Protein AF-0000000085630121 (afdb_homodimer)

Nearest PDB structures (foldseek):
  5bum-assembly1_B  TM=9.367E-01  e=3.944E-04  Equisetum arvense
  4pxv-assembly2_B  TM=9.509E-01  e=6.748E-04  Pteris ryukyuensis
  4pxv-assembly3_C  TM=9.571E-01  e=2.258E-03  Pteris ryukyuensis
  5k2l-assembly1_A  TM=9.245E-01  e=9.886E-03  Volvox carteri f. nagariensis
  5jce-assembly1_A  TM=7.601E-01  e=6.609E-03  Oryza sativa Japonica Group

Secondary structure (DSSP, 8-state):
----------------------EEEEEEE--TT--HHHHHHHTT--HHHHHHHSTT--GGG--TT-EEEEEEE-/----------------------EEEEEEE--TT--HHHHHHHTT--HHHHHHHSTT--GGG--TT-EEEEEEE-

Structure (mmCIF, N/CA/C/O backbone):
data_AF-0000000085630121-model_v1
#
loop_
_entity.id
_entity.type
_entity.pdbx_description
1 polymer 'LysM domain-containing protein'
#
loop_
_atom_site.group_PDB
_atom_site.id
_atom_site.type_symbol
_atom_site.label_atom_id
_atom_site.label_alt_id
_atom_site.label_comp_id
_atom_site.label_asym_id
_atom_site.label_entity_id
_atom_site.label_seq_id
_atom_site.pdbx_PDB_ins_code
_atom_site.Cartn_x
_atom_site.Cartn_y
_atom_site.Cartn_z
_atom_site.occupancy
_atom_site.B_iso_or_equiv
_atom_site.auth_seq_id
_atom_site.auth_comp_id
_atom_site.auth_asym_id
_atom_site.auth_atom_id
_atom_site.pdbx_PDB_model_num
ATOM 1 N N . MET A 1 1 ? -41.5 41.375 25.984 1 39.19 1 MET A N 1
ATOM 2 C CA . MET A 1 1 ? -40.031 41.188 25.922 1 39.19 1 MET A CA 1
ATOM 3 C C . MET A 1 1 ? -39.688 39.812 25.375 1 39.19 1 MET A C 1
ATOM 5 O O . MET A 1 1 ? -40.094 38.781 25.922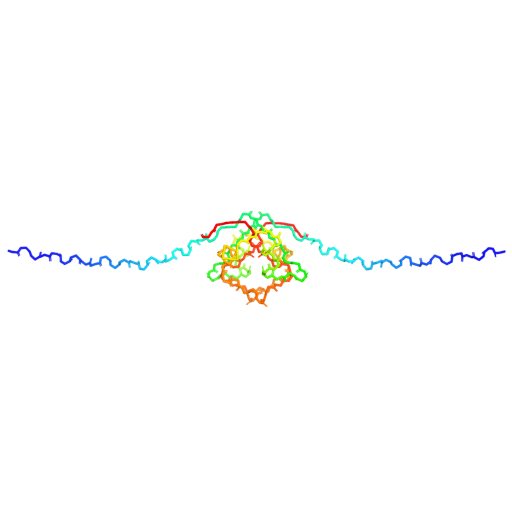 1 39.19 1 MET A O 1
ATOM 9 N N . LYS A 1 2 ? -39.656 39.656 24.031 1 45.47 2 LYS A N 1
ATOM 10 C CA . LYS A 1 2 ? -39.469 38.375 23.312 1 45.47 2 LYS A CA 1
ATOM 11 C C . LYS A 1 2 ? -38.25 37.625 23.844 1 45.47 2 LYS A C 1
ATOM 13 O O . LYS A 1 2 ? -37.188 38.219 24.031 1 45.47 2 LYS A O 1
ATOM 18 N N . PRO A 1 3 ? -38.375 36.562 24.625 1 43.81 3 PRO A N 1
ATOM 19 C CA . PRO A 1 3 ? -37.25 35.719 25.047 1 43.81 3 PRO A CA 1
ATOM 20 C C . PRO A 1 3 ? -36.25 35.469 23.906 1 43.81 3 PRO A C 1
ATOM 22 O O . PRO A 1 3 ? -36.656 35.5 22.734 1 43.81 3 PRO A O 1
ATOM 25 N N . GLY A 1 4 ? -35 36.156 24.016 1 42.28 4 GLY A N 1
ATOM 26 C CA . GLY A 1 4 ? -33.906 35.906 23.094 1 42.28 4 GLY A CA 1
ATOM 27 C C . GLY A 1 4 ? -33.656 34.406 22.828 1 42.28 4 GLY A C 1
ATOM 28 O O . GLY A 1 4 ? -33.688 33.625 23.766 1 42.28 4 GLY A O 1
ATOM 29 N N . LYS A 1 5 ? -34.344 33.844 21.812 1 46.03 5 LYS A N 1
ATOM 30 C CA . LYS A 1 5 ? -34.031 32.5 21.344 1 46.03 5 LYS A CA 1
ATOM 31 C C . LYS A 1 5 ? -32.531 32.219 21.484 1 46.03 5 LYS A C 1
ATOM 33 O O . LYS A 1 5 ? -31.688 33.062 21.156 1 46.03 5 LYS A O 1
ATOM 38 N N . GLY A 1 6 ? -32.062 31.719 22.719 1 43.28 6 GLY A N 1
ATOM 39 C CA . GLY A 1 6 ? -30.703 31.234 22.922 1 43.28 6 GLY A CA 1
ATOM 40 C C . GLY A 1 6 ? -30.141 30.516 21.703 1 43.28 6 GLY A C 1
ATOM 41 O O . GLY A 1 6 ? -30.859 29.75 21.047 1 43.28 6 GLY A O 1
ATOM 42 N N . LEU A 1 7 ? -29.375 31.281 20.859 1 45.47 7 LEU A N 1
ATOM 43 C CA . LEU A 1 7 ? -28.531 30.688 19.828 1 45.47 7 LEU A CA 1
ATOM 44 C C . LEU A 1 7 ? -27.875 29.406 20.328 1 45.47 7 LEU A C 1
ATOM 46 O O . LEU A 1 7 ? -27.188 29.406 21.359 1 45.47 7 LEU A O 1
ATOM 50 N N . ILE A 1 8 ? -28.672 28.312 20.422 1 48.75 8 ILE A N 1
ATOM 51 C CA . ILE A 1 8 ? -28 27.047 20.703 1 48.75 8 ILE A CA 1
ATOM 52 C C . ILE A 1 8 ? -26.688 26.984 19.922 1 48.75 8 ILE A C 1
ATOM 54 O O . ILE A 1 8 ? -26.656 27.297 18.719 1 48.75 8 ILE A O 1
ATOM 58 N N . PRO A 1 9 ? -25.562 27.234 20.578 1 44 9 PRO A N 1
ATOM 59 C CA . PRO A 1 9 ? -24.359 27.047 19.781 1 44 9 PRO A CA 1
ATOM 60 C C . PRO A 1 9 ? -24.391 25.797 18.922 1 44 9 PRO A C 1
ATOM 62 O O . PRO A 1 9 ? -24.922 24.766 19.359 1 44 9 PRO A O 1
ATOM 65 N N . ARG A 1 10 ? -24.688 26.031 17.625 1 44.19 10 ARG A N 1
ATOM 66 C CA . ARG A 1 10 ? -24.469 24.906 16.719 1 44.19 10 ARG A CA 1
ATOM 67 C C . ARG A 1 10 ? -23.25 24.078 17.156 1 44.19 10 ARG A C 1
ATOM 69 O O . ARG A 1 10 ? -22.141 24.609 17.234 1 44.19 10 ARG A O 1
ATOM 76 N N . ARG A 1 11 ? -23.453 23.203 18.109 1 42.25 11 ARG A N 1
ATOM 77 C CA . ARG A 1 11 ? -22.375 22.234 18.297 1 42.25 11 ARG A CA 1
ATOM 78 C C . ARG A 1 11 ? -21.625 22 17 1 42.25 11 ARG A C 1
ATOM 80 O O . ARG A 1 11 ? -22.219 21.547 16.016 1 42.25 11 ARG A O 1
ATOM 87 N N . ILE A 1 12 ? -20.719 22.969 16.672 1 40.19 12 ILE A N 1
ATOM 88 C CA . ILE A 1 12 ? -19.797 22.578 15.594 1 40.19 12 ILE A CA 1
ATOM 89 C C . ILE A 1 12 ? -19.531 21.078 15.664 1 40.19 12 ILE A C 1
ATOM 91 O O . ILE A 1 12 ? -19.062 20.562 16.688 1 40.19 12 ILE A O 1
ATOM 95 N N . ALA A 1 13 ? -20.453 20.297 15.094 1 42 13 ALA A N 1
ATOM 96 C CA . ALA A 1 13 ? -20.062 18.891 14.938 1 42 13 ALA A CA 1
ATOM 97 C C . ALA A 1 13 ? -18.547 18.75 14.844 1 42 13 ALA A C 1
ATOM 99 O O . ALA A 1 13 ? -17.859 19.625 14.312 1 42 13 ALA A O 1
ATOM 100 N N . PRO A 1 14 ? -17.922 18.234 15.812 1 37.38 14 PRO A N 1
ATOM 101 C CA . PRO A 1 14 ? -16.484 18.047 15.594 1 37.38 14 PRO A CA 1
ATOM 102 C C . PRO A 1 14 ? -16.125 17.875 14.117 1 37.38 14 PRO A C 1
ATOM 104 O O . PRO A 1 14 ? -16.812 17.141 13.398 1 37.38 14 PRO A O 1
ATOM 107 N N . ALA A 1 15 ? -15.688 18.953 13.445 1 36.47 15 ALA A N 1
ATOM 108 C CA . ALA A 1 15 ? -15.055 18.672 12.156 1 36.47 15 ALA A CA 1
ATOM 109 C C . ALA A 1 15 ? -14.555 17.234 12.102 1 36.47 15 ALA A C 1
ATOM 111 O O . ALA A 1 15 ? -13.648 16.859 12.836 1 36.47 15 ALA A O 1
ATOM 112 N N . ALA A 1 16 ? -15.375 16.344 12.258 1 38.5 16 ALA A N 1
ATOM 113 C CA . ALA A 1 16 ? -14.75 15.086 11.852 1 38.5 16 ALA A CA 1
ATOM 114 C C . ALA A 1 16 ? -13.516 15.336 10.984 1 38.5 16 ALA A C 1
ATOM 116 O O . ALA A 1 16 ? -13.609 15.992 9.945 1 38.5 16 ALA A O 1
ATOM 117 N N . ALA A 1 17 ? -12.477 15.922 11.516 1 39.34 17 ALA A N 1
ATOM 118 C CA . ALA A 1 17 ? -11.211 15.969 10.789 1 39.34 17 ALA A CA 1
ATOM 119 C C . ALA A 1 17 ? -11.266 15.094 9.539 1 39.34 17 ALA A C 1
ATOM 121 O O . ALA A 1 17 ? -11.375 13.867 9.633 1 39.34 17 ALA A O 1
ATOM 122 N N . ILE A 1 18 ? -12.078 15.461 8.602 1 42.19 18 ILE A N 1
ATOM 123 C CA . ILE A 1 18 ? -11.836 14.859 7.293 1 42.19 18 ILE A CA 1
ATOM 124 C C . ILE A 1 18 ? -10.367 14.477 7.156 1 42.19 18 ILE A C 1
ATOM 126 O O . ILE A 1 18 ? -9.5 15.352 7.07 1 42.19 18 ILE A O 1
ATOM 130 N N . LEU A 1 19 ? -9.688 13.883 8.125 1 46.78 19 LEU A N 1
ATOM 131 C CA . LEU A 1 19 ? -8.406 13.406 7.613 1 46.78 19 LEU A CA 1
ATOM 132 C C . LEU A 1 19 ? -8.391 13.43 6.09 1 46.78 19 LEU A C 1
ATOM 134 O O . LEU A 1 19 ? -9.273 12.867 5.441 1 46.78 19 LEU A O 1
ATOM 138 N N . GLY A 1 20 ? -8.32 14.609 5.637 1 56.31 20 GLY A N 1
ATOM 139 C CA . GLY A 1 20 ? -8.156 14.641 4.191 1 56.31 20 GLY A CA 1
ATOM 140 C C . GLY A 1 20 ? -7.75 13.305 3.604 1 56.31 20 GLY A C 1
ATOM 141 O O . GLY A 1 20 ? -6.82 12.656 4.094 1 56.31 20 GLY A O 1
ATOM 142 N N . GLU A 1 21 ? -8.68 12.547 3.137 1 76.94 21 GLU A N 1
ATOM 143 C CA . GLU A 1 21 ? -8.461 11.242 2.523 1 76.94 21 GLU A CA 1
ATOM 144 C C . GLU A 1 21 ? -7.234 11.258 1.614 1 76.94 21 GLU A C 1
ATOM 146 O O . GLU A 1 21 ? -7.148 12.078 0.698 1 76.94 21 GLU A O 1
ATOM 151 N N . ALA A 1 22 ? -6.129 10.781 2.16 1 91.31 22 ALA A N 1
ATOM 152 C CA . ALA A 1 22 ? -4.945 10.672 1.312 1 91.31 22 ALA A CA 1
ATOM 153 C C . ALA A 1 22 ? -5.293 10.062 -0.042 1 91.31 22 ALA A C 1
ATOM 155 O O . ALA A 1 22 ? -6.16 9.188 -0.131 1 91.31 22 ALA A O 1
ATOM 156 N N . SER A 1 23 ? -4.883 10.766 -1.034 1 94.94 23 SER A N 1
ATOM 157 C CA . SER A 1 23 ? -4.98 10.211 -2.379 1 94.94 23 SER A CA 1
ATOM 158 C C . SER A 1 23 ? -3.607 9.805 -2.91 1 94.94 23 SER A C 1
ATOM 160 O O . SER A 1 23 ? -2.615 10.5 -2.67 1 94.94 23 SER A O 1
ATOM 162 N N . CYS A 1 24 ? -3.568 8.695 -3.523 1 97.38 24 CYS A N 1
ATOM 163 C CA . CYS A 1 24 ? -2.303 8.18 -4.035 1 97.38 24 CYS A CA 1
ATOM 164 C C . CYS A 1 24 ? -2.336 8.07 -5.555 1 97.38 24 CYS A C 1
ATOM 166 O O . CYS A 1 24 ? -3.24 7.453 -6.117 1 97.38 24 CYS A O 1
ATOM 168 N N . ASP A 1 25 ? -1.288 8.664 -6.27 1 96.62 25 ASP A N 1
ATOM 169 C CA . ASP A 1 25 ? -1.219 8.672 -7.73 1 96.62 25 ASP A CA 1
ATOM 170 C C . ASP A 1 25 ? -0.253 7.605 -8.242 1 96.62 25 ASP A C 1
ATOM 172 O O . ASP A 1 25 ? -0.442 7.062 -9.328 1 96.62 25 ASP A O 1
ATOM 176 N N . LYS A 1 26 ? 0.792 7.395 -7.516 1 97.56 26 LYS A N 1
ATOM 177 C CA . LYS A 1 26 ? 1.8 6.398 -7.867 1 97.56 26 LYS A CA 1
ATOM 178 C C . LYS A 1 26 ? 2.219 5.582 -6.648 1 97.56 26 LYS A C 1
ATOM 180 O O . LYS A 1 26 ? 2.373 6.125 -5.555 1 97.56 26 LYS A O 1
ATOM 185 N N . VAL A 1 27 ? 2.398 4.25 -6.91 1 98 27 VAL A N 1
ATOM 186 C CA . VAL A 1 27 ? 2.777 3.377 -5.801 1 98 27 VAL A CA 1
ATOM 187 C C . VAL A 1 27 ? 4.141 2.748 -6.082 1 98 27 VAL A C 1
ATOM 189 O O . VAL A 1 27 ? 4.574 2.682 -7.234 1 98 27 VAL A O 1
ATOM 192 N N . TYR A 1 28 ? 4.789 2.418 -5.008 1 97.44 28 TYR A N 1
ATOM 193 C CA . TYR A 1 28 ? 6.059 1.697 -5.016 1 97.44 28 TYR A CA 1
ATOM 194 C C . TYR A 1 28 ? 5.992 0.468 -4.117 1 97.44 28 TYR A C 1
ATOM 196 O O . TYR A 1 28 ? 5.496 0.541 -2.988 1 97.44 28 TYR A O 1
ATOM 204 N N . GLY A 1 29 ? 6.402 -0.686 -4.711 1 96.94 29 GLY A N 1
ATOM 205 C CA . GLY A 1 29 ? 6.516 -1.883 -3.895 1 96.94 29 GLY A CA 1
ATOM 206 C C . GLY A 1 29 ? 7.836 -1.983 -3.158 1 96.94 29 GLY A C 1
ATOM 207 O O . GLY A 1 29 ? 8.898 -1.98 -3.781 1 96.94 29 GLY A O 1
ATOM 208 N N . VAL A 1 30 ? 7.785 -2.146 -1.888 1 97.19 30 VAL A N 1
ATOM 209 C CA . VAL A 1 30 ? 8.969 -2.211 -1.04 1 97.19 30 VAL A CA 1
ATOM 210 C C . VAL A 1 30 ? 9.836 -3.402 -1.45 1 97.19 30 VAL A C 1
ATOM 212 O O . VAL A 1 30 ? 9.32 -4.496 -1.691 1 97.19 30 VAL A O 1
ATOM 215 N N . GLU A 1 31 ? 11.102 -3.111 -1.592 1 95.25 31 GLU A N 1
ATOM 216 C CA . GLU A 1 31 ? 12.086 -4.145 -1.902 1 95.25 31 GLU A CA 1
ATOM 217 C C . GLU A 1 31 ? 12.945 -4.465 -0.687 1 95.25 31 GLU A C 1
ATOM 219 O O . GLU A 1 31 ? 12.977 -3.703 0.282 1 95.25 31 GLU A O 1
ATOM 224 N N . ALA A 1 32 ? 13.57 -5.602 -0.817 1 95.5 32 ALA A N 1
ATOM 225 C CA . ALA A 1 32 ? 14.477 -5.973 0.266 1 95.5 32 ALA A CA 1
ATOM 226 C C . ALA A 1 32 ? 15.516 -4.883 0.512 1 95.5 32 ALA A C 1
ATOM 228 O O . ALA A 1 32 ? 16.156 -4.402 -0.427 1 95.5 32 ALA A O 1
ATOM 229 N N . GLY A 1 33 ? 15.617 -4.434 1.812 1 96.69 33 GLY A N 1
ATOM 230 C CA . GLY A 1 33 ? 16.609 -3.426 2.148 1 96.69 33 GLY A CA 1
ATOM 231 C C . GLY A 1 33 ? 16.031 -2.023 2.217 1 96.69 33 GLY A C 1
ATOM 232 O O . GLY A 1 33 ? 16.703 -1.1 2.701 1 96.69 33 GLY A O 1
ATOM 233 N N . ASP A 1 34 ? 14.82 -1.888 1.727 1 97.25 34 ASP A N 1
ATOM 234 C CA . ASP A 1 34 ? 14.195 -0.57 1.743 1 97.25 34 ASP A CA 1
ATOM 235 C C . ASP A 1 34 ? 13.82 -0.155 3.164 1 97.25 34 ASP A C 1
ATOM 237 O O . ASP A 1 34 ? 13.391 -0.986 3.967 1 97.25 34 ASP A O 1
ATOM 241 N N . THR A 1 35 ? 14.062 1.093 3.477 1 97.94 35 THR A N 1
ATOM 242 C CA . THR A 1 35 ? 13.531 1.778 4.648 1 97.94 35 THR A CA 1
ATOM 243 C C . THR A 1 35 ? 12.727 3.008 4.238 1 97.94 35 THR A C 1
ATOM 245 O O . THR A 1 35 ? 12.797 3.449 3.09 1 97.94 35 THR A O 1
ATOM 248 N N . CYS A 1 36 ? 11.984 3.486 5.25 1 97.81 36 CYS A N 1
ATOM 249 C CA . CYS A 1 36 ? 11.25 4.711 4.938 1 97.81 36 CYS A CA 1
ATOM 250 C C . CYS A 1 36 ? 12.203 5.805 4.461 1 97.81 36 CYS A C 1
ATOM 252 O O . CYS A 1 36 ? 11.93 6.473 3.461 1 97.81 36 CYS A O 1
ATOM 254 N N . SER A 1 37 ? 13.305 5.93 5.152 1 97.44 37 SER A N 1
ATOM 255 C CA . SER A 1 37 ? 14.266 6.973 4.809 1 97.44 37 SER A CA 1
ATOM 256 C C . SER A 1 37 ? 14.883 6.723 3.436 1 97.44 37 SER A C 1
ATOM 258 O O . SER A 1 37 ? 15.062 7.656 2.65 1 97.44 37 SER A O 1
ATOM 260 N N . SER A 1 38 ? 15.211 5.508 3.094 1 98.06 38 SER A N 1
ATOM 261 C CA . SER A 1 38 ? 15.805 5.207 1.797 1 98.06 38 SER A CA 1
ATOM 262 C C . SER A 1 38 ? 14.812 5.434 0.663 1 98.06 38 SER A C 1
ATOM 264 O O . SER A 1 38 ? 15.195 5.875 -0.423 1 98.06 38 SER A O 1
ATOM 266 N N . VAL A 1 39 ? 13.562 5.105 0.908 1 98.38 39 VAL A N 1
ATOM 267 C CA . VAL A 1 39 ? 12.539 5.297 -0.109 1 98.38 39 VAL A CA 1
ATOM 268 C C . VAL A 1 39 ? 12.328 6.789 -0.362 1 98.38 39 VAL A C 1
ATOM 270 O O . VAL A 1 39 ? 12.266 7.227 -1.514 1 98.38 39 VAL A O 1
ATOM 273 N N . VAL A 1 40 ? 12.258 7.516 0.733 1 98.44 40 VAL A N 1
ATOM 274 C CA . VAL A 1 40 ? 12.102 8.961 0.635 1 98.44 40 VAL A CA 1
ATOM 275 C C . VAL A 1 40 ? 13.25 9.555 -0.185 1 98.44 40 VAL A C 1
ATOM 277 O O . VAL A 1 40 ? 13.023 10.391 -1.062 1 98.44 40 VAL A O 1
ATOM 280 N N . GLU A 1 41 ? 14.406 9.102 0.107 1 98.06 41 GLU A N 1
ATOM 281 C CA . GLU A 1 41 ? 15.586 9.562 -0.621 1 98.06 41 GLU A CA 1
ATOM 282 C C . GLU A 1 41 ? 15.555 9.094 -2.074 1 98.06 41 GLU A C 1
ATOM 284 O O . GLU A 1 41 ? 15.82 9.883 -2.988 1 98.06 41 GLU A O 1
ATOM 289 N N . LYS A 1 42 ? 15.164 7.922 -2.271 1 97.62 42 LYS A N 1
ATOM 290 C CA . LYS A 1 42 ? 15.148 7.293 -3.59 1 97.62 42 LYS A CA 1
ATOM 291 C C . LYS A 1 42 ? 14.234 8.055 -4.547 1 97.62 42 LYS A C 1
ATOM 293 O O . LYS A 1 42 ? 14.57 8.242 -5.719 1 97.62 42 LYS A O 1
ATOM 298 N N . PHE A 1 43 ? 13.148 8.453 -4.043 1 98.19 43 PHE A N 1
ATOM 299 C CA . PHE A 1 43 ? 12.148 9.078 -4.891 1 98.19 43 PHE A CA 1
ATOM 300 C C . PHE A 1 43 ? 12.141 10.594 -4.688 1 98.19 43 PHE A C 1
ATOM 302 O O . PHE A 1 43 ? 11.258 11.289 -5.203 1 98.19 43 PHE A O 1
ATOM 309 N N . GLU A 1 44 ? 13.086 11.086 -3.891 1 97.81 44 GLU A N 1
ATOM 310 C CA . GLU A 1 44 ? 13.25 12.508 -3.631 1 97.81 44 GLU A CA 1
ATOM 311 C C . GLU A 1 44 ? 11.984 13.117 -3.045 1 97.81 44 GLU A C 1
ATOM 313 O O . GLU A 1 44 ? 11.523 14.172 -3.494 1 97.81 44 GLU A O 1
ATOM 318 N N . LEU A 1 45 ? 11.469 12.406 -2.082 1 97.56 45 LEU A N 1
ATOM 319 C CA . LEU A 1 45 ? 10.273 12.859 -1.382 1 97.56 45 LEU A CA 1
ATOM 320 C C . LEU A 1 45 ? 10.641 13.594 -0.098 1 97.56 45 LEU A C 1
ATOM 322 O O . LEU A 1 45 ? 11.773 13.5 0.375 1 97.56 45 LEU A O 1
ATOM 326 N N . ASN A 1 46 ? 9.625 14.414 0.329 1 96.81 46 ASN A N 1
ATOM 327 C CA . ASN A 1 46 ? 9.695 14.953 1.683 1 96.81 46 ASN A CA 1
ATOM 328 C C . ASN A 1 46 ? 9.156 13.969 2.711 1 96.81 46 ASN A C 1
ATOM 330 O O . ASN A 1 46 ? 8.086 13.383 2.516 1 96.81 46 ASN A O 1
ATOM 334 N N . GLN A 1 47 ? 9.906 13.812 3.814 1 95.94 47 GLN A N 1
ATOM 335 C CA . GLN A 1 47 ? 9.531 12.828 4.828 1 95.94 47 GLN A CA 1
ATOM 336 C C . GLN A 1 47 ? 8.117 13.086 5.34 1 95.94 47 GLN A C 1
ATOM 338 O O . GLN A 1 47 ? 7.32 12.148 5.473 1 95.94 47 GLN A O 1
ATOM 343 N N . ASP A 1 48 ? 7.859 14.305 5.629 1 95.31 48 ASP A N 1
ATOM 344 C CA . ASP A 1 48 ? 6.539 14.664 6.137 1 95.31 48 ASP A CA 1
ATOM 345 C C . ASP A 1 48 ? 5.453 14.367 5.105 1 95.31 48 ASP A C 1
ATOM 347 O O . ASP A 1 48 ? 4.391 13.836 5.449 1 95.31 48 ASP A O 1
ATOM 351 N N . GLN A 1 49 ? 5.719 14.781 3.93 1 94.94 49 GLN A N 1
ATOM 352 C CA . GLN A 1 49 ? 4.766 14.516 2.857 1 94.94 49 GLN A CA 1
ATOM 353 C C . GLN A 1 49 ? 4.562 13.016 2.666 1 94.94 49 GLN A C 1
ATOM 355 O O . GLN A 1 49 ? 3.432 12.555 2.482 1 94.94 49 GLN A O 1
ATOM 360 N N . PHE A 1 50 ? 5.648 12.281 2.691 1 97.44 50 PHE A N 1
ATOM 361 C CA . PHE A 1 50 ? 5.602 10.836 2.535 1 97.44 50 PHE A CA 1
ATOM 362 C C . PHE A 1 50 ? 4.727 10.203 3.611 1 97.44 50 PHE A C 1
ATOM 364 O O . PHE A 1 50 ? 3.893 9.344 3.316 1 97.44 50 PHE A O 1
ATOM 371 N N . LEU A 1 51 ? 4.852 10.609 4.879 1 96.31 51 LEU A N 1
ATOM 372 C CA . LEU A 1 51 ? 4.059 10.086 5.98 1 96.31 51 LEU A CA 1
ATOM 373 C C . LEU A 1 51 ? 2.596 10.492 5.844 1 96.31 51 LEU A C 1
ATOM 375 O O . LEU A 1 51 ? 1.697 9.742 6.23 1 96.31 51 LEU A O 1
ATOM 379 N N . GLY A 1 52 ? 2.391 11.633 5.246 1 95.56 52 GLY A N 1
ATOM 380 C CA . GLY A 1 52 ? 1.035 12.109 5.02 1 95.56 52 GLY A CA 1
ATOM 381 C C . GLY A 1 52 ? 0.272 11.281 4.004 1 95.56 52 GLY A C 1
ATOM 382 O O . GLY A 1 52 ? -0.907 10.984 4.199 1 95.56 52 GLY A O 1
ATOM 383 N N . ILE A 1 53 ? 0.966 10.914 2.941 1 97.06 53 ILE A N 1
ATOM 384 C CA . ILE A 1 53 ? 0.288 10.172 1.887 1 97.06 53 ILE A CA 1
ATOM 385 C C . ILE A 1 53 ? 0.323 8.68 2.205 1 97.06 53 ILE A C 1
ATOM 387 O O . ILE A 1 53 ? -0.234 7.867 1.463 1 97.06 53 ILE A O 1
ATOM 391 N N . ASN A 1 5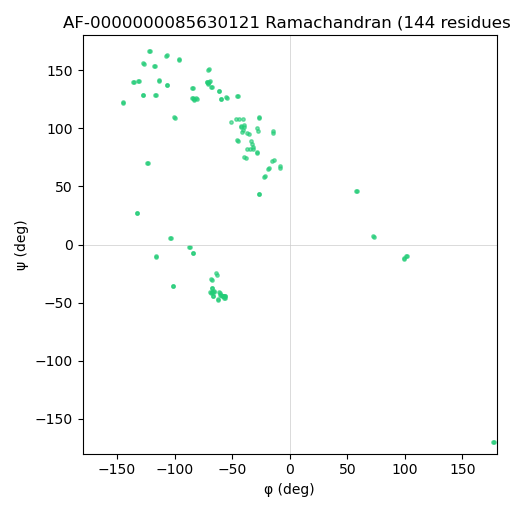4 ? 0.912 8.266 3.219 1 97.75 54 ASN A N 1
ATOM 392 C CA . ASN A 1 54 ? 0.888 6.918 3.771 1 97.75 54 ASN A CA 1
ATOM 393 C C . ASN A 1 54 ? 0.422 6.914 5.223 1 97.75 54 ASN A C 1
ATOM 395 O O . ASN A 1 54 ? 1.189 6.574 6.125 1 97.75 54 ASN A O 1
ATOM 399 N N . PRO A 1 55 ? -0.798 7.172 5.477 1 95.12 55 PRO A N 1
ATOM 400 C CA . PRO A 1 55 ? -1.244 7.363 6.859 1 95.12 55 PRO A CA 1
ATOM 401 C C . PRO A 1 55 ? -1.271 6.062 7.656 1 95.12 55 PRO A C 1
ATOM 403 O O . PRO A 1 55 ? -1.601 5.008 7.109 1 95.12 55 PRO A O 1
ATOM 406 N N . ASN A 1 56 ? -0.836 6.18 8.891 1 93.25 56 ASN A N 1
ATOM 407 C CA . ASN A 1 56 ? -0.88 5.113 9.883 1 93.25 56 ASN A CA 1
ATOM 408 C C . ASN A 1 56 ? 0.156 4.031 9.586 1 93.25 56 ASN A C 1
ATOM 410 O O . ASN A 1 56 ? 0.125 2.957 10.195 1 93.25 56 ASN A O 1
ATOM 414 N N . MET A 1 57 ? 1.017 4.312 8.555 1 94.25 57 MET A N 1
ATOM 415 C CA . MET A 1 57 ? 2.09 3.371 8.25 1 94.25 57 MET A CA 1
ATOM 416 C C . MET A 1 57 ? 3.143 3.371 9.352 1 94.25 57 MET A C 1
ATOM 418 O O . MET A 1 57 ? 3.477 4.422 9.898 1 94.25 57 MET A O 1
ATOM 422 N N . ASN A 1 58 ? 3.633 2.178 9.664 1 94.56 58 ASN A N 1
ATOM 423 C CA . ASN A 1 58 ? 4.758 2.035 10.586 1 94.56 58 ASN A CA 1
ATOM 424 C C . ASN A 1 58 ? 6.066 1.81 9.836 1 94.56 58 ASN A C 1
ATOM 426 O O . ASN A 1 58 ? 6.316 0.714 9.328 1 94.56 58 ASN A O 1
ATOM 430 N N . CYS A 1 59 ? 6.918 2.807 9.867 1 95.69 59 CYS A N 1
ATOM 431 C CA . CYS A 1 59 ? 8.164 2.783 9.109 1 95.69 59 CYS A CA 1
ATOM 432 C C . CYS A 1 59 ? 9.086 1.675 9.602 1 95.69 59 CYS A C 1
ATOM 434 O O . CYS A 1 59 ? 9.93 1.182 8.852 1 95.69 59 CYS A O 1
ATOM 436 N N . ASP A 1 60 ? 8.945 1.281 10.781 1 94.38 60 ASP A N 1
ATOM 437 C CA . ASP A 1 60 ? 9.828 0.274 11.367 1 94.38 60 ASP A CA 1
ATOM 438 C C . ASP A 1 60 ? 9.359 -1.136 11.016 1 94.38 60 ASP A C 1
ATOM 440 O O . ASP A 1 60 ? 10.039 -2.117 11.328 1 94.38 60 ASP A O 1
ATOM 444 N N . SER A 1 61 ? 8.234 -1.192 10.422 1 94.19 61 SER A N 1
ATOM 445 C CA . SER A 1 61 ? 7.676 -2.52 10.188 1 94.19 61 SER A CA 1
ATOM 446 C C . SER A 1 61 ? 7.184 -2.67 8.75 1 94.19 61 SER A C 1
ATOM 448 O O . SER A 1 61 ? 6.215 -3.389 8.492 1 94.19 61 SER A O 1
ATOM 450 N N . ILE A 1 62 ? 7.82 -1.877 7.84 1 96.31 62 ILE A N 1
ATOM 451 C CA . ILE A 1 62 ? 7.453 -2.1 6.445 1 96.31 62 ILE A CA 1
ATOM 452 C C . ILE A 1 62 ? 8 -3.447 5.977 1 96.31 62 ILE A C 1
ATOM 454 O O . ILE A 1 62 ? 9.008 -3.934 6.504 1 96.31 62 ILE A O 1
ATOM 458 N N . PHE A 1 63 ? 7.348 -4.109 5.02 1 95.31 63 PHE A N 1
ATOM 459 C CA . PHE A 1 63 ? 7.738 -5.438 4.559 1 95.31 63 PHE A CA 1
ATOM 460 C C . PHE A 1 63 ? 7.902 -5.453 3.043 1 95.31 63 PHE A C 1
ATOM 462 O O . PHE A 1 63 ? 7.301 -4.641 2.338 1 95.31 63 PHE A O 1
ATOM 469 N N . VAL A 1 64 ? 8.703 -6.402 2.598 1 95.25 64 VAL A N 1
ATOM 470 C CA . VAL A 1 64 ? 8.922 -6.566 1.166 1 95.25 64 VAL A CA 1
ATOM 471 C C . VAL A 1 64 ? 7.598 -6.863 0.467 1 95.25 64 VAL A C 1
ATOM 473 O O . VAL A 1 64 ? 6.84 -7.734 0.902 1 95.25 64 VAL A O 1
ATOM 476 N N . GLY A 1 65 ? 7.285 -6.023 -0.572 1 95.69 65 GLY A N 1
ATOM 477 C CA . GLY A 1 65 ? 6.051 -6.227 -1.314 1 95.69 65 GLY A CA 1
ATOM 478 C C . GLY A 1 65 ? 4.941 -5.273 -0.904 1 95.69 65 GLY A C 1
ATOM 479 O O . GLY A 1 65 ? 3.924 -5.164 -1.589 1 95.69 65 GLY A O 1
ATOM 480 N N . GLN A 1 66 ? 5.18 -4.547 0.184 1 97 66 GLN A N 1
ATOM 481 C CA . GLN A 1 66 ? 4.199 -3.561 0.629 1 97 66 GLN A CA 1
ATOM 482 C C . GLN A 1 66 ? 4.102 -2.398 -0.355 1 97 66 GLN A C 1
ATOM 484 O O . GLN A 1 66 ? 5.121 -1.878 -0.812 1 97 66 GLN A O 1
ATOM 489 N N . TRP A 1 67 ? 2.842 -2.008 -0.645 1 97.94 67 TRP A N 1
ATOM 490 C CA . TRP A 1 67 ? 2.646 -0.844 -1.503 1 97.94 67 TRP A CA 1
ATOM 491 C C . TRP A 1 67 ? 2.744 0.448 -0.699 1 97.94 67 TRP A C 1
ATOM 493 O O . TRP A 1 67 ? 2.072 0.601 0.324 1 97.94 67 TRP A O 1
ATOM 503 N N . LEU A 1 68 ? 3.623 1.315 -1.146 1 98.25 68 LEU A N 1
ATOM 504 C CA . LEU A 1 68 ? 3.785 2.66 -0.604 1 98.25 68 LEU A CA 1
ATOM 505 C C . LEU A 1 68 ? 3.389 3.713 -1.635 1 98.25 68 LEU A C 1
ATOM 507 O O . LEU A 1 68 ? 3.703 3.576 -2.82 1 98.25 68 LEU A O 1
ATOM 511 N N . CYS A 1 69 ? 2.742 4.742 -1.162 1 98.38 69 CYS A N 1
ATOM 512 C CA . CYS A 1 69 ? 2.432 5.875 -2.023 1 98.38 69 CYS A CA 1
ATOM 513 C C . CYS A 1 69 ? 3.635 6.801 -2.164 1 98.38 69 CYS A C 1
ATOM 515 O O . CYS A 1 69 ? 4.227 7.215 -1.164 1 98.38 69 CYS A O 1
ATOM 517 N N . ILE A 1 70 ? 4.066 7.098 -3.461 1 98.25 70 ILE A N 1
ATOM 518 C CA . ILE A 1 70 ? 5.246 7.934 -3.67 1 98.25 70 ILE A CA 1
ATOM 519 C C . ILE A 1 70 ? 4.844 9.227 -4.375 1 98.25 70 ILE A C 1
ATOM 521 O O . ILE A 1 70 ? 5.676 10.117 -4.578 1 98.25 70 ILE A O 1
ATOM 525 N N . SER A 1 71 ? 3.668 9.266 -4.812 1 97.44 71 SER A N 1
ATOM 526 C CA . SER A 1 71 ? 3.082 10.477 -5.375 1 97.44 71 SER A CA 1
ATOM 527 C C . SER A 1 71 ? 1.597 10.578 -5.043 1 97.44 71 SER A C 1
ATOM 529 O O . SER A 1 71 ? 0.836 9.641 -5.285 1 97.44 71 SER A O 1
ATOM 531 N N . GLY A 1 72 ? 1.229 11.648 -4.398 1 96.69 72 GLY A N 1
ATOM 532 C CA . GLY A 1 72 ? -0.147 11.859 -3.977 1 96.69 72 GLY A CA 1
ATOM 533 C C . GLY A 1 72 ? -0.344 13.133 -3.184 1 96.69 72 GLY A C 1
ATOM 534 O O . GLY A 1 72 ? 0.526 14.008 -3.18 1 96.69 72 GLY A O 1
ATOM 535 N N . THR A 1 73 ? -1.638 13.18 -2.613 1 94.06 73 THR A N 1
ATOM 536 C CA . THR A 1 73 ? -1.984 14.336 -1.791 1 94.06 73 THR A CA 1
ATOM 537 C C . THR A 1 73 ? -2.598 13.891 -0.467 1 94.06 73 THR A C 1
ATOM 539 O O . THR A 1 73 ? -3.25 12.852 -0.398 1 94.06 73 THR A O 1
ATOM 542 N N . ALA A 1 74 ? -2.188 14.633 0.499 1 89.38 74 ALA A N 1
ATOM 543 C CA . ALA A 1 74 ? -2.775 14.359 1.808 1 89.38 74 ALA A CA 1
ATOM 544 C C . ALA A 1 74 ? -3.252 15.648 2.477 1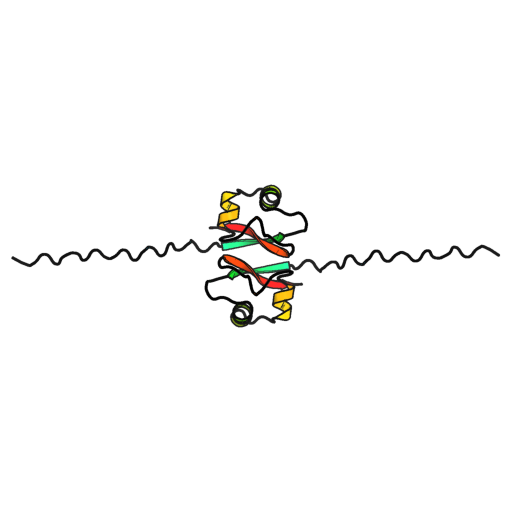 89.38 74 ALA A C 1
ATOM 546 O O . ALA A 1 74 ? -2.744 16.734 2.182 1 89.38 74 ALA A O 1
ATOM 547 N N . MET B 1 1 ? 40.875 -40.906 -28.047 1 39.91 1 MET B N 1
ATOM 548 C CA . MET B 1 1 ? 39.594 -40.812 -27.391 1 39.91 1 MET B CA 1
ATOM 549 C C . MET B 1 1 ? 39.438 -39.5 -26.641 1 39.91 1 MET B C 1
ATOM 551 O O . MET B 1 1 ? 40.25 -39.219 -25.734 1 39.91 1 MET B O 1
ATOM 555 N N . LYS B 1 2 ? 39.094 -38.406 -27.344 1 46.75 2 LYS B N 1
ATOM 556 C CA . LYS B 1 2 ? 38.938 -37.062 -26.844 1 46.75 2 LYS B CA 1
ATOM 557 C C . LYS B 1 2 ? 38.125 -37.031 -25.562 1 46.75 2 LYS B C 1
ATOM 559 O O . LYS B 1 2 ? 37.062 -37.656 -25.484 1 46.75 2 LYS B O 1
ATOM 564 N N . PRO B 1 3 ? 38.688 -36.781 -24.375 1 44.69 3 PRO B N 1
ATOM 565 C CA . PRO B 1 3 ? 37.906 -36.656 -23.141 1 44.69 3 PRO B CA 1
ATOM 566 C C . PRO B 1 3 ? 36.656 -35.812 -23.312 1 44.69 3 PRO B C 1
ATOM 568 O O . PRO B 1 3 ? 36.625 -34.938 -24.172 1 44.69 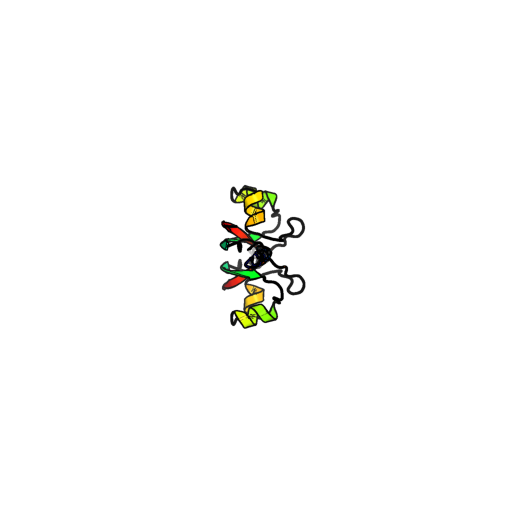3 PRO B O 1
ATOM 571 N N . GLY B 1 4 ? 35.406 -36.5 -23.297 1 43.06 4 GLY B N 1
ATOM 572 C CA . GLY B 1 4 ? 34.125 -35.812 -23.312 1 43.06 4 GLY B CA 1
ATOM 573 C C . GLY B 1 4 ? 34.031 -34.656 -22.344 1 43.06 4 GLY B C 1
ATOM 574 O O . GLY B 1 4 ? 34.469 -34.781 -21.188 1 43.06 4 GLY B O 1
ATOM 575 N N . LYS B 1 5 ? 34.406 -33.438 -22.797 1 46.47 5 LYS B N 1
ATOM 576 C CA . LYS B 1 5 ? 34.188 -32.219 -22.016 1 46.47 5 LYS B CA 1
ATOM 577 C C . LYS B 1 5 ? 32.906 -32.312 -21.203 1 46.47 5 LYS B C 1
ATOM 579 O O . LYS B 1 5 ? 31.875 -32.812 -21.688 1 46.47 5 LYS B O 1
ATOM 584 N N . GLY B 1 6 ? 32.969 -32.875 -19.891 1 44.03 6 GLY B N 1
ATOM 585 C CA . GLY B 1 6 ? 31.844 -32.875 -18.953 1 44.03 6 GLY B CA 1
ATOM 586 C C . GLY B 1 6 ? 31.016 -31.625 -19 1 44.03 6 GLY B C 1
ATOM 587 O O . GLY B 1 6 ? 31.562 -30.516 -19.094 1 44.03 6 GLY B O 1
ATOM 588 N N . LEU B 1 7 ? 29.891 -31.672 -19.781 1 46 7 LEU B N 1
ATOM 589 C CA . LEU B 1 7 ? 28.844 -30.656 -19.719 1 46 7 LEU B CA 1
ATOM 590 C C . LEU B 1 7 ? 28.594 -30.219 -18.266 1 46 7 LEU B C 1
ATOM 592 O O . LEU B 1 7 ? 28.312 -31.062 -17.406 1 46 7 LEU B O 1
ATOM 596 N N . ILE B 1 8 ? 29.531 -29.406 -17.734 1 49.03 8 ILE B N 1
ATOM 597 C CA . ILE B 1 8 ? 29.203 -28.844 -16.438 1 49.03 8 ILE B CA 1
ATOM 598 C C . ILE B 1 8 ? 27.719 -28.453 -16.406 1 49.03 8 ILE B C 1
ATOM 600 O O . ILE B 1 8 ? 27.219 -27.844 -17.359 1 49.03 8 ILE B O 1
ATOM 604 N N . PRO B 1 9 ? 26.891 -29.266 -15.766 1 44.62 9 PRO B N 1
ATOM 605 C CA . PRO B 1 9 ? 25.516 -28.766 -15.695 1 44.62 9 PRO B CA 1
ATOM 606 C C . PRO B 1 9 ? 25.453 -27.266 -15.367 1 44.62 9 PRO B C 1
ATOM 608 O O . PRO B 1 9 ? 26.234 -26.781 -14.555 1 44.62 9 PRO B O 1
ATOM 611 N N . ARG B 1 10 ? 25.203 -26.469 -16.422 1 44.59 10 ARG B N 1
ATOM 612 C CA . ARG B 1 10 ? 24.859 -25.094 -16.109 1 44.59 10 ARG B CA 1
ATOM 613 C C . ARG B 1 10 ? 24 -25.016 -14.836 1 44.59 10 ARG B C 1
ATOM 615 O O . ARG B 1 10 ? 22.922 -25.609 -14.781 1 44.59 10 ARG B O 1
ATOM 622 N N . ARG B 1 11 ? 24.656 -25.047 -13.703 1 42.81 11 ARG B N 1
ATOM 623 C CA . ARG B 1 11 ? 23.875 -24.688 -12.523 1 42.81 11 ARG B CA 1
ATOM 624 C C . ARG B 1 11 ? 22.75 -23.719 -12.891 1 42.81 11 ARG B C 1
ATOM 626 O O . ARG B 1 11 ? 23 -22.625 -13.383 1 42.81 11 ARG B O 1
ATOM 633 N N . ILE B 1 12 ? 21.641 -24.312 -13.461 1 40.56 12 ILE B N 1
ATOM 634 C CA . ILE B 1 12 ? 20.484 -23.438 -13.523 1 40.56 12 ILE B CA 1
ATOM 635 C C . ILE B 1 12 ? 20.484 -22.484 -12.336 1 40.56 12 ILE B C 1
ATOM 637 O O . ILE B 1 12 ? 20.5 -22.922 -11.18 1 40.56 12 ILE B O 1
ATOM 641 N N . ALA B 1 13 ? 21.219 -21.391 -12.469 1 42.31 13 ALA B N 1
ATOM 642 C CA . ALA B 1 13 ? 21.016 -20.359 -11.438 1 42.31 13 ALA B CA 1
ATOM 643 C C . ALA B 1 13 ? 19.609 -20.438 -10.844 1 42.31 13 ALA B C 1
ATOM 645 O O . ALA B 1 13 ? 18.656 -20.797 -11.539 1 42.31 13 ALA B O 1
ATOM 646 N N . PRO B 1 14 ? 19.469 -20.844 -9.648 1 37.62 14 PRO B N 1
ATOM 647 C CA . PRO B 1 14 ? 18.094 -20.812 -9.141 1 37.62 14 PRO B CA 1
ATOM 648 C C . PRO B 1 14 ? 17.25 -19.719 -9.805 1 37.62 14 PRO B C 1
ATOM 650 O O . PRO B 1 14 ? 17.734 -18.609 -10 1 37.62 14 PRO B O 1
ATOM 653 N N . ALA B 1 15 ? 16.422 -20.109 -10.797 1 36.53 15 ALA B N 1
ATOM 654 C CA . ALA B 1 15 ? 15.414 -19.125 -11.172 1 36.53 15 ALA B CA 1
ATOM 655 C C . ALA B 1 15 ? 15.164 -18.125 -10.039 1 36.53 15 ALA B C 1
ATOM 657 O O . ALA B 1 15 ? 14.656 -18.516 -8.977 1 36.53 15 ALA B O 1
ATOM 658 N N . ALA B 1 16 ? 16.109 -17.469 -9.633 1 38.69 16 ALA B N 1
ATOM 659 C CA . ALA B 1 16 ? 15.57 -16.391 -8.812 1 38.69 16 ALA B CA 1
ATOM 660 C C . ALA B 1 16 ? 14.094 -16.156 -9.109 1 38.69 16 ALA B C 1
ATOM 662 O O . ALA B 1 16 ? 13.719 -15.875 -10.25 1 38.69 16 ALA B O 1
ATOM 663 N N . ALA B 1 17 ? 13.227 -17.094 -8.828 1 39.59 17 ALA B N 1
ATOM 664 C CA . ALA B 1 17 ? 11.797 -16.828 -8.883 1 39.59 17 ALA B CA 1
ATOM 665 C C . ALA B 1 17 ? 11.531 -15.336 -9.086 1 39.59 17 ALA B C 1
ATOM 667 O O . ALA B 1 17 ? 11.852 -14.523 -8.219 1 39.59 17 ALA B O 1
ATOM 668 N N . ILE B 1 18 ? 11.883 -14.828 -10.219 1 42.38 18 ILE B N 1
ATOM 669 C CA . ILE B 1 18 ? 11.281 -13.539 -10.555 1 42.38 18 ILE B CA 1
ATOM 670 C C . ILE B 1 18 ? 9.93 -13.398 -9.852 1 42.38 18 ILE B C 1
ATOM 672 O O . ILE B 1 18 ? 8.961 -14.07 -10.219 1 42.38 18 ILE B O 1
ATOM 676 N N . LEU B 1 19 ? 9.734 -13.75 -8.586 1 46.94 19 LEU B N 1
ATOM 677 C CA . LEU B 1 19 ? 8.438 -13.258 -8.133 1 46.94 19 LEU B CA 1
ATOM 678 C C . LEU B 1 19 ? 7.902 -12.195 -9.086 1 46.94 19 LEU B C 1
ATOM 680 O O . LEU B 1 19 ? 8.594 -11.211 -9.383 1 46.94 19 LEU B O 1
ATOM 684 N N . GLY B 1 20 ? 7.52 -12.703 -10.188 1 56.09 20 GLY B N 1
ATOM 685 C CA . GLY B 1 20 ? 6.871 -11.719 -11.047 1 56.09 20 GLY B CA 1
ATOM 686 C C . GLY B 1 20 ? 6.496 -10.445 -10.312 1 56.09 20 GLY B C 1
ATOM 687 O O . GLY B 1 20 ? 5.918 -10.492 -9.227 1 56.09 20 GLY B O 1
ATOM 688 N N . GLU B 1 21 ? 7.309 -9.453 -10.406 1 76.56 21 GLU B N 1
ATOM 689 C CA . GLU B 1 21 ? 7.098 -8.148 -9.773 1 76.56 21 GLU B CA 1
ATOM 690 C C . GLU B 1 21 ? 5.641 -7.711 -9.898 1 76.56 21 GLU B C 1
ATOM 692 O O . GLU B 1 21 ? 5.105 -7.613 -11 1 76.56 21 GLU B O 1
ATOM 697 N N . ALA B 1 22 ? 4.887 -7.961 -8.844 1 91.19 22 ALA B N 1
ATOM 698 C CA . ALA B 1 22 ? 3.51 -7.469 -8.852 1 91.19 22 ALA B CA 1
ATOM 699 C C . ALA B 1 22 ? 3.447 -6.02 -9.328 1 91.19 22 ALA B C 1
ATOM 701 O O . ALA B 1 22 ? 4.352 -5.23 -9.047 1 91.19 22 ALA B O 1
ATOM 702 N N . SER B 1 23 ? 2.607 -5.844 -10.289 1 94.94 23 SER B N 1
ATOM 703 C CA . SER B 1 23 ? 2.309 -4.48 -10.711 1 94.94 23 SER B CA 1
ATOM 704 C C . SER B 1 23 ? 0.919 -4.051 -10.25 1 94.94 23 SER B C 1
ATOM 706 O O . SER B 1 23 ? -0.025 -4.844 -10.289 1 94.94 23 SER B O 1
ATOM 708 N N . CYS B 1 24 ? 0.848 -2.865 -9.781 1 97.38 24 CYS B N 1
ATOM 709 C CA . CYS B 1 24 ? -0.417 -2.354 -9.266 1 97.38 24 CYS B CA 1
ATOM 710 C C . CYS B 1 24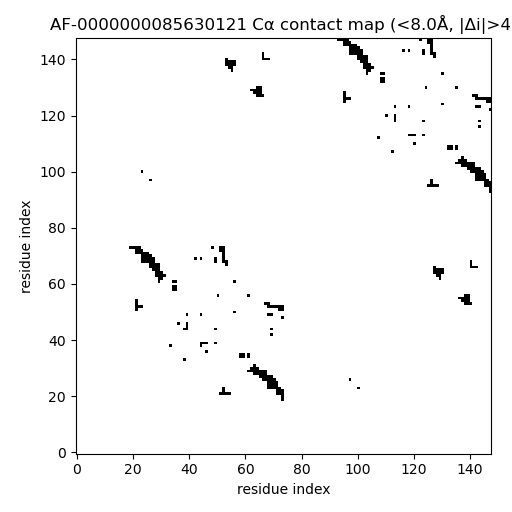 ? -0.906 -1.17 -10.094 1 97.38 24 CYS B C 1
ATOM 712 O O . CYS B 1 24 ? -0.171 -0.201 -10.289 1 97.38 24 CYS B O 1
ATOM 714 N N . ASP B 1 25 ? -2.217 -1.217 -10.578 1 96.62 25 ASP B N 1
ATOM 715 C CA . ASP B 1 25 ? -2.797 -0.177 -11.43 1 96.62 25 ASP B CA 1
ATOM 716 C C . ASP B 1 25 ? -3.699 0.75 -10.617 1 96.62 25 ASP B C 1
ATOM 718 O O . ASP B 1 25 ? -3.818 1.937 -10.922 1 96.62 25 ASP B O 1
ATOM 722 N N . LYS B 1 26 ? -4.387 0.187 -9.664 1 97.56 26 LYS B N 1
ATOM 723 C CA . LYS B 1 26 ? -5.281 0.946 -8.797 1 97.56 26 LYS B CA 1
ATOM 724 C C . LYS B 1 26 ? -5.105 0.542 -7.336 1 97.56 26 LYS B C 1
ATOM 726 O O . LYS B 1 26 ? -4.945 -0.641 -7.027 1 97.56 26 LYS B O 1
ATOM 731 N N . VAL B 1 27 ? -5.137 1.592 -6.473 1 98 27 VAL B N 1
ATOM 732 C CA . VAL B 1 27 ? -4.953 1.312 -5.051 1 98 27 VAL B CA 1
ATOM 733 C C . VAL B 1 27 ? -6.207 1.71 -4.277 1 98 27 VAL B C 1
ATOM 735 O O . VAL B 1 27 ? -7.008 2.52 -4.754 1 98 27 VAL B O 1
ATOM 738 N N . TYR B 1 28 ? -6.387 1.054 -3.172 1 97.44 28 TYR B N 1
ATOM 739 C CA . TYR B 1 28 ? -7.445 1.329 -2.205 1 97.44 28 TYR B CA 1
ATOM 740 C C . TYR B 1 28 ? -6.871 1.514 -0.807 1 97.44 28 TYR B C 1
ATOM 742 O O . TYR B 1 28 ? -6.023 0.732 -0.37 1 97.44 28 TYR B O 1
ATOM 750 N N . GLY B 1 29 ? -7.277 2.641 -0.176 1 97 29 GLY B N 1
ATOM 751 C CA . GLY B 1 29 ? -6.898 2.834 1.215 1 97 29 GLY B CA 1
ATOM 752 C C . GLY B 1 29 ? -7.844 2.156 2.189 1 97 29 GLY B C 1
ATOM 753 O O . GLY B 1 29 ? -9.047 2.441 2.199 1 97 29 GLY B O 1
ATOM 754 N N . VAL B 1 30 ? -7.32 1.351 3.037 1 97.25 30 VAL B N 1
ATOM 755 C CA . VAL B 1 30 ? -8.102 0.588 4.004 1 97.25 30 VAL B CA 1
ATOM 756 C C . VAL B 1 30 ? -8.852 1.543 4.93 1 97.25 30 VAL B C 1
ATOM 758 O O . VAL B 1 30 ? -8.289 2.533 5.398 1 97.25 30 VAL B O 1
ATOM 761 N N . GLU B 1 31 ? -10.125 1.239 5.086 1 95.31 31 GLU B N 1
ATOM 762 C CA . GLU B 1 31 ? -10.977 1.999 5.996 1 95.31 31 GLU B CA 1
ATOM 763 C C . GLU B 1 31 ? -11.297 1.192 7.25 1 95.31 31 GLU B C 1
ATOM 765 O O . GLU B 1 31 ? -11.094 -0.024 7.281 1 95.31 31 GLU B O 1
ATOM 770 N N . ALA B 1 32 ? -11.734 1.947 8.227 1 95.56 32 ALA B N 1
ATOM 771 C CA . ALA B 1 32 ? -12.141 1.263 9.453 1 95.56 32 ALA B CA 1
ATOM 772 C C . ALA B 1 32 ? -13.18 0.188 9.164 1 95.56 32 ALA B C 1
ATOM 774 O O . ALA B 1 32 ? -14.172 0.445 8.477 1 95.56 32 ALA B O 1
ATOM 775 N N . GLY B 1 33 ? -12.891 -1.071 9.633 1 96.75 33 GLY B N 1
ATOM 776 C CA . GLY B 1 33 ? -13.844 -2.148 9.445 1 96.75 33 GLY B CA 1
ATOM 777 C C . GLY B 1 33 ? -13.516 -3.045 8.266 1 96.75 33 GLY B C 1
ATOM 778 O O . GLY B 1 33 ? -14.109 -4.113 8.102 1 96.75 33 GLY B O 1
ATOM 779 N N . ASP B 1 34 ? -12.586 -2.584 7.461 1 97.31 34 ASP B N 1
ATOM 780 C CA . ASP B 1 34 ? -12.211 -3.375 6.293 1 97.31 34 ASP B CA 1
ATOM 781 C C . ASP B 1 34 ? -11.438 -4.625 6.703 1 97.31 34 ASP B C 1
ATOM 783 O O . ASP B 1 34 ? -10.625 -4.586 7.633 1 97.31 34 ASP B O 1
ATOM 787 N N . THR B 1 35 ? -11.734 -5.727 6.066 1 98 35 THR B N 1
ATOM 788 C CA . THR B 1 35 ? -10.945 -6.953 6.078 1 98 35 THR B CA 1
ATOM 789 C C . THR B 1 35 ? -10.547 -7.352 4.66 1 98 35 THR B C 1
ATOM 791 O O . THR B 1 35 ? -11.086 -6.824 3.686 1 98 35 THR B O 1
ATOM 794 N N . CYS B 1 36 ? -9.586 -8.289 4.652 1 97.88 36 CYS B N 1
ATOM 795 C CA . CYS B 1 36 ? -9.219 -8.766 3.324 1 97.88 36 CYS B CA 1
ATOM 796 C C . CYS B 1 36 ? -10.43 -9.297 2.578 1 97.88 36 CYS B C 1
ATOM 798 O O . CYS B 1 36 ? -10.633 -8.984 1.406 1 97.88 36 CYS B O 1
ATOM 800 N N . SER B 1 37 ? -11.227 -10.062 3.289 1 97.44 37 SER B N 1
ATOM 801 C CA . SER B 1 37 ? -12.398 -10.664 2.662 1 97.44 37 SER B CA 1
ATOM 802 C C . SER B 1 37 ? -13.414 -9.602 2.246 1 97.44 37 SER B C 1
ATOM 804 O O . SER B 1 37 ? -14 -9.68 1.165 1 97.44 37 SER B O 1
ATOM 806 N N . SER B 1 38 ? -13.641 -8.594 3.035 1 98.06 38 SER B N 1
ATOM 807 C CA . SER B 1 38 ? -14.602 -7.547 2.697 1 98.06 38 SER B CA 1
ATOM 808 C C . SER B 1 38 ? -14.117 -6.719 1.512 1 98.06 38 SER B C 1
ATOM 810 O O . SER B 1 38 ? -14.914 -6.281 0.682 1 98.06 38 SER B O 1
ATOM 812 N N . VAL B 1 39 ? -12.828 -6.473 1.462 1 98.38 39 VAL B N 1
ATOM 813 C CA . VAL B 1 39 ? -12.266 -5.699 0.361 1 98.38 39 VAL B CA 1
ATOM 814 C C . VAL B 1 39 ? -12.398 -6.48 -0.943 1 98.38 39 VAL B C 1
ATOM 816 O O . VAL B 1 39 ? -12.81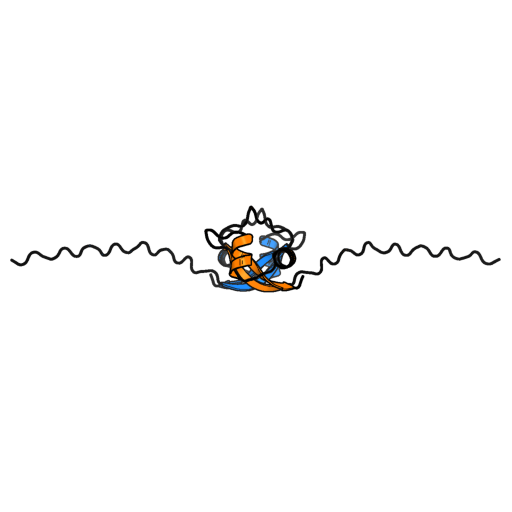2 -5.926 -1.966 1 98.38 39 VAL B O 1
ATOM 819 N N . VAL B 1 40 ? -12.07 -7.746 -0.849 1 98.44 40 VAL B N 1
ATOM 820 C CA . VAL B 1 40 ? -12.188 -8.617 -2.012 1 98.44 40 VAL B CA 1
ATOM 821 C C . VAL B 1 40 ? -13.633 -8.602 -2.523 1 98.44 40 VAL B C 1
ATOM 823 O O . VAL B 1 40 ? -13.867 -8.492 -3.729 1 98.44 40 VAL B O 1
ATOM 826 N N . GLU B 1 41 ? -14.523 -8.695 -1.622 1 98.06 41 GLU B N 1
ATOM 827 C CA . GLU B 1 41 ? -15.938 -8.664 -1.978 1 98.06 41 GLU B CA 1
ATOM 828 C C . GLU B 1 4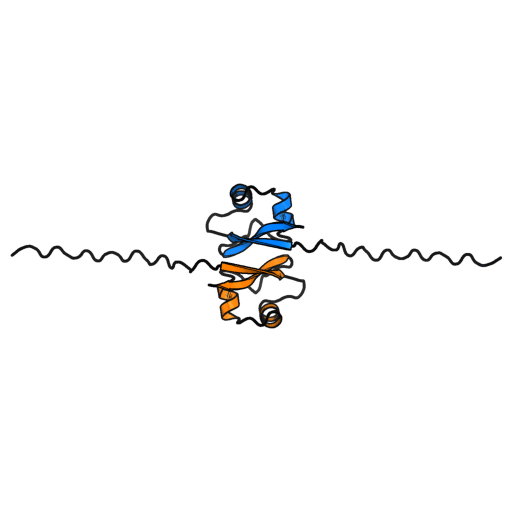1 ? -16.344 -7.289 -2.51 1 98.06 41 GLU B C 1
ATOM 830 O O . GLU B 1 41 ? -17.031 -7.188 -3.529 1 98.06 41 GLU B O 1
ATOM 835 N N . LYS B 1 42 ? -15.859 -6.305 -1.908 1 97.62 42 LYS B N 1
ATOM 836 C CA . LYS B 1 42 ? -16.203 -4.922 -2.24 1 97.62 42 LYS B CA 1
ATOM 837 C C . LYS B 1 42 ? -15.82 -4.594 -3.68 1 97.62 42 LYS B C 1
ATOM 839 O O . LYS B 1 42 ? -16.562 -3.912 -4.387 1 97.62 42 LYS B O 1
ATOM 844 N N . PHE B 1 43 ? -14.703 -5.043 -4.043 1 98.19 43 PHE B N 1
ATOM 845 C CA . PHE B 1 43 ? -14.18 -4.684 -5.355 1 98.19 43 PHE B CA 1
ATOM 846 C C . PHE B 1 43 ? -14.344 -5.84 -6.336 1 98.19 43 PHE B C 1
ATOM 848 O O . PHE B 1 43 ? -13.82 -5.789 -7.453 1 98.19 43 PHE B O 1
ATOM 855 N N . GLU B 1 44 ? -15.023 -6.906 -5.875 1 97.81 44 GLU B N 1
ATOM 856 C CA . GLU B 1 44 ? -15.312 -8.07 -6.699 1 97.81 44 GLU B CA 1
ATOM 857 C C . GLU B 1 44 ? -14.031 -8.703 -7.238 1 97.81 44 GLU B C 1
ATOM 859 O O . GLU B 1 44 ? -13.938 -9.008 -8.43 1 97.81 44 GLU B O 1
ATOM 864 N N . LEU B 1 45 ? -13.109 -8.844 -6.348 1 97.56 45 LEU B N 1
ATOM 865 C CA . LEU B 1 45 ? -11.836 -9.469 -6.684 1 97.56 45 LEU B CA 1
ATOM 866 C C . LEU B 1 45 ? -11.844 -10.953 -6.324 1 97.56 45 LEU B C 1
ATOM 868 O O . LEU B 1 45 ? -12.711 -11.406 -5.578 1 97.56 45 LEU B O 1
ATOM 872 N N . ASN B 1 46 ? -10.875 -11.648 -7.004 1 96.75 46 ASN B N 1
ATOM 873 C CA . ASN B 1 46 ? -10.555 -13 -6.57 1 96.75 46 ASN B CA 1
ATOM 874 C C . ASN B 1 46 ? -9.531 -13 -5.434 1 96.75 46 ASN B C 1
ATOM 876 O O . ASN B 1 46 ? -8.516 -12.305 -5.512 1 96.75 46 ASN B O 1
ATOM 880 N N . GLN B 1 47 ? -9.812 -13.82 -4.406 1 95.94 47 GLN B N 1
ATOM 881 C CA . GLN B 1 47 ? -8.945 -13.836 -3.232 1 95.94 47 GLN B CA 1
ATOM 882 C C . GLN B 1 47 ? -7.5 -14.141 -3.617 1 95.94 47 GLN B C 1
ATOM 884 O O . GLN B 1 47 ? -6.574 -13.484 -3.143 1 95.94 47 GLN B O 1
ATOM 889 N N . ASP B 1 48 ? -7.355 -15.125 -4.426 1 95.25 48 ASP B N 1
ATOM 890 C CA . ASP B 1 48 ? -6.02 -15.523 -4.855 1 95.25 48 ASP B CA 1
ATOM 891 C C . ASP B 1 48 ? -5.336 -14.398 -5.629 1 95.25 48 ASP B C 1
ATOM 893 O O . ASP B 1 48 ? -4.152 -14.117 -5.418 1 95.25 48 ASP B O 1
ATOM 897 N N . GLN B 1 49 ? -6.066 -13.867 -6.539 1 94.81 49 GLN B N 1
ATOM 898 C CA . GLN B 1 49 ? -5.527 -12.758 -7.312 1 94.81 49 GLN B CA 1
ATOM 899 C C . GLN B 1 49 ? -5.164 -11.578 -6.41 1 94.81 49 GLN B C 1
ATOM 901 O O . GLN B 1 49 ? -4.113 -10.961 -6.582 1 94.81 49 GLN B O 1
ATOM 906 N N . PHE B 1 50 ? -6.043 -11.289 -5.477 1 97.38 50 PHE B N 1
ATOM 907 C CA . PHE B 1 50 ? -5.824 -10.195 -4.531 1 97.38 50 PHE B CA 1
ATOM 908 C C . PHE B 1 50 ? -4.535 -10.414 -3.746 1 97.38 50 PHE B C 1
ATOM 910 O O . PHE B 1 50 ? -3.732 -9.492 -3.592 1 97.38 50 PHE B O 1
ATOM 917 N N . LEU B 1 51 ? -4.266 -11.633 -3.254 1 96.31 51 LEU B N 1
ATOM 918 C CA . LEU B 1 51 ? -3.059 -11.945 -2.498 1 96.31 51 LEU B CA 1
ATOM 919 C C . LEU B 1 51 ? -1.826 -11.891 -3.395 1 96.31 51 LEU B C 1
ATOM 921 O O . LEU B 1 51 ? -0.741 -11.523 -2.939 1 96.31 51 LEU B O 1
ATOM 925 N N . GLY B 1 52 ? -2.035 -12.18 -4.648 1 95.5 52 GLY B N 1
ATOM 926 C CA . GLY B 1 52 ? -0.943 -12.117 -5.605 1 95.5 52 GLY B CA 1
ATOM 927 C C . GLY B 1 52 ? -0.466 -10.703 -5.875 1 95.5 52 GLY B C 1
ATOM 928 O O . GLY B 1 52 ? 0.739 -10.453 -5.957 1 95.5 52 GLY B O 1
ATOM 929 N N . ILE B 1 53 ? -1.418 -9.797 -5.984 1 97 53 ILE B N 1
ATOM 930 C CA . ILE B 1 53 ? -1.045 -8.422 -6.305 1 97 53 ILE B CA 1
ATOM 931 C C . ILE B 1 53 ? -0.728 -7.66 -5.02 1 97 53 ILE B C 1
ATOM 933 O O . ILE B 1 53 ? -0.345 -6.488 -5.062 1 97 53 ILE B O 1
ATOM 937 N N . ASN B 1 54 ? -0.854 -8.219 -3.912 1 97.75 54 ASN B N 1
ATOM 938 C CA . ASN B 1 54 ? -0.421 -7.711 -2.613 1 97.75 54 ASN B CA 1
ATOM 939 C C . ASN B 1 54 ? 0.518 -8.688 -1.916 1 97.75 54 ASN B C 1
ATOM 941 O O . ASN B 1 54 ? 0.179 -9.242 -0.867 1 97.75 54 ASN B O 1
ATOM 945 N N . PRO B 1 55 ? 1.694 -8.852 -2.383 1 95.19 55 PRO B N 1
ATOM 946 C CA . PRO B 1 55 ? 2.561 -9.914 -1.857 1 95.19 55 PRO B CA 1
ATOM 947 C C . PRO B 1 55 ? 3.068 -9.617 -0.449 1 95.19 55 PRO B C 1
ATOM 949 O O . PRO B 1 55 ? 3.346 -8.461 -0.12 1 95.19 55 PRO B O 1
ATOM 952 N N . ASN B 1 56 ? 3.094 -10.664 0.347 1 93.25 56 ASN B N 1
ATOM 953 C CA . ASN B 1 56 ? 3.652 -10.672 1.695 1 93.25 56 ASN B CA 1
ATOM 954 C C . ASN B 1 56 ? 2.766 -9.906 2.672 1 93.25 56 ASN B C 1
ATOM 956 O O . ASN B 1 56 ? 3.176 -9.617 3.797 1 93.25 56 ASN B O 1
ATOM 960 N N . MET B 1 57 ? 1.564 -9.492 2.152 1 94.31 57 MET B N 1
ATOM 961 C CA . MET B 1 57 ? 0.619 -8.812 3.035 1 94.31 57 MET B CA 1
ATOM 962 C C . MET B 1 57 ? 0.04 -9.781 4.059 1 94.31 57 MET B C 1
ATOM 964 O O . MET B 1 57 ? -0.243 -10.938 3.738 1 94.31 57 MET B O 1
ATOM 968 N N . ASN B 1 58 ? -0.1 -9.266 5.289 1 94.69 58 ASN B N 1
ATOM 969 C CA . ASN B 1 58 ? -0.792 -10.016 6.332 1 94.69 58 ASN B CA 1
ATOM 970 C C . ASN B 1 58 ? -2.229 -9.531 6.508 1 94.69 58 ASN B C 1
ATOM 972 O O . ASN B 1 58 ? -2.467 -8.469 7.09 1 94.69 58 ASN B O 1
ATOM 976 N N . CYS B 1 59 ? -3.18 -10.352 6.094 1 95.81 59 CYS B N 1
ATOM 977 C CA . CYS B 1 59 ? -4.594 -9.992 6.094 1 95.81 59 CYS B CA 1
ATOM 978 C C . CYS B 1 59 ? -5.094 -9.75 7.512 1 95.81 59 CYS B C 1
ATOM 980 O O . CYS B 1 59 ? -6.051 -9 7.719 1 95.81 59 CYS B O 1
ATOM 982 N N . ASP B 1 60 ? -4.496 -10.328 8.445 1 94.5 60 ASP B N 1
ATOM 983 C CA . ASP B 1 60 ? -4.949 -10.219 9.828 1 94.5 60 ASP B CA 1
ATOM 984 C C . ASP B 1 60 ? -4.418 -8.945 10.48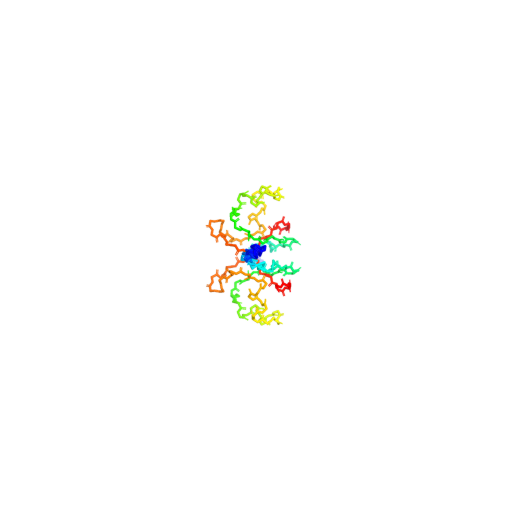4 1 94.5 60 ASP B C 1
ATOM 986 O O . ASP B 1 60 ? -4.781 -8.625 11.617 1 94.5 60 ASP B O 1
ATOM 990 N N . SER B 1 61 ? -3.566 -8.281 9.789 1 94.25 61 SER B N 1
ATOM 991 C CA . SER B 1 61 ? -2.92 -7.137 10.422 1 94.25 61 SER B CA 1
ATOM 992 C C . SER B 1 61 ? -2.939 -5.918 9.508 1 94.25 61 SER B C 1
ATOM 994 O O . SER B 1 61 ? -2.018 -5.098 9.539 1 94.25 61 SER B O 1
ATOM 996 N N . ILE B 1 62 ? -3.986 -5.891 8.617 1 96.38 62 ILE B N 1
ATOM 997 C CA . ILE B 1 62 ? -4.098 -4.672 7.824 1 96.38 62 ILE B CA 1
ATOM 998 C C . ILE B 1 62 ? -4.555 -3.518 8.711 1 96.38 62 ILE B C 1
ATOM 1000 O O . ILE B 1 62 ? -5.227 -3.734 9.727 1 96.38 62 ILE B O 1
ATOM 1004 N N . PHE B 1 63 ? -4.176 -2.273 8.414 1 95.31 63 PHE B N 1
ATOM 1005 C CA . PHE B 1 63 ? -4.488 -1.11 9.242 1 95.31 63 PHE B CA 1
ATOM 1006 C C . PHE B 1 63 ? -5.168 -0.027 8.406 1 95.31 63 PHE B C 1
ATOM 1008 O O . PHE B 1 63 ? -4.992 0.032 7.191 1 95.31 63 PHE B O 1
ATOM 1015 N N . VAL B 1 64 ? -5.922 0.803 9.102 1 95.31 64 VAL B N 1
ATOM 1016 C CA . VAL B 1 64 ? -6.605 1.917 8.445 1 95.31 64 VAL B CA 1
ATOM 1017 C C . VAL B 1 64 ? -5.578 2.834 7.785 1 95.31 64 VAL B C 1
ATOM 1019 O O . VAL B 1 64 ? -4.59 3.223 8.414 1 95.31 64 VAL B O 1
ATOM 1022 N N . GLY B 1 65 ? -5.766 3.074 6.457 1 95.81 65 GLY B N 1
ATOM 1023 C CA . GLY B 1 65 ? -4.855 3.945 5.734 1 95.81 65 GLY B CA 1
ATOM 1024 C C . GLY B 1 65 ? -3.842 3.186 4.898 1 95.81 65 GLY B C 1
ATOM 1025 O O . GLY B 1 65 ? -3.158 3.771 4.055 1 95.81 65 GLY B O 1
ATOM 1026 N N . GLN B 1 66 ? -3.795 1.868 5.102 1 97.06 66 GLN B N 1
ATOM 1027 C CA . GLN B 1 66 ? -2.891 1.043 4.309 1 97.06 66 GLN B CA 1
ATOM 1028 C C . GLN B 1 66 ? -3.33 0.996 2.848 1 97.06 66 GLN B C 1
ATOM 1030 O O . GLN B 1 66 ? -4.516 0.822 2.555 1 97.06 66 GLN B O 1
ATOM 1035 N N . TRP B 1 67 ? -2.328 1.15 1.944 1 97.94 67 TRP B N 1
ATOM 1036 C CA . TRP B 1 67 ? -2.633 1.026 0.522 1 97.94 67 TRP B CA 1
ATOM 1037 C C . TRP B 1 67 ? -2.646 -0.437 0.094 1 97.94 67 TRP B C 1
ATOM 1039 O O . TRP B 1 67 ? -1.693 -1.176 0.357 1 97.94 67 TRP B O 1
ATOM 1049 N N . LEU B 1 68 ? -3.76 -0.828 -0.486 1 98.25 68 LEU B N 1
ATOM 1050 C CA . LEU B 1 68 ? -3.936 -2.146 -1.087 1 98.25 68 LEU B CA 1
ATOM 1051 C C . LEU B 1 68 ? -4.102 -2.037 -2.598 1 98.25 68 LEU B C 1
ATOM 1053 O O . LEU B 1 68 ? -4.785 -1.135 -3.088 1 98.25 68 LEU B O 1
ATOM 1057 N N . CYS B 1 69 ? -3.512 -2.971 -3.293 1 98.38 69 CYS B N 1
ATOM 1058 C CA . CYS B 1 69 ? -3.711 -3.051 -4.734 1 98.38 69 CYS B CA 1
ATOM 1059 C C . CYS B 1 69 ? -5.016 -3.762 -5.066 1 98.38 69 CYS B C 1
ATOM 1061 O O . CYS B 1 69 ? -5.277 -4.859 -4.566 1 98.38 69 CYS B O 1
ATOM 1063 N N . ILE B 1 70 ? -5.926 -3.092 -5.91 1 98.25 70 ILE B N 1
ATOM 1064 C CA . ILE B 1 70 ? -7.219 -3.689 -6.223 1 98.25 70 ILE B CA 1
ATOM 1065 C C . ILE B 1 70 ? -7.301 -3.979 -7.723 1 98.25 70 ILE B C 1
ATOM 1067 O O . ILE B 1 70 ? -8.281 -4.562 -8.195 1 98.25 70 ILE B O 1
ATOM 1071 N N . SER B 1 71 ? -6.375 -3.484 -8.422 1 97.44 71 SER B N 1
ATOM 1072 C CA . SER B 1 71 ? -6.227 -3.791 -9.836 1 97.44 71 SER B CA 1
ATOM 1073 C C . SER B 1 71 ? -4.758 -3.861 -10.242 1 97.44 71 SER B C 1
ATOM 1075 O O . SER B 1 71 ? -3.99 -2.936 -9.969 1 97.44 71 SER B O 1
ATOM 1077 N N . GLY B 1 72 ? -4.363 -4.988 -10.773 1 96.75 72 GLY B N 1
ATOM 1078 C CA . GLY B 1 72 ? -2.979 -5.211 -11.156 1 96.75 72 GLY B CA 1
ATOM 1079 C C . GLY B 1 72 ? -2.723 -6.609 -11.68 1 96.75 72 GLY B C 1
ATOM 1080 O O . GLY B 1 72 ? -3.662 -7.34 -12 1 96.75 72 GLY B O 1
ATOM 1081 N N . THR B 1 73 ? -1.338 -6.852 -11.828 1 94 73 THR B N 1
ATOM 1082 C CA . THR B 1 73 ? -0.912 -8.164 -12.297 1 94 73 THR B CA 1
ATOM 1083 C C . THR B 1 73 ? 0.193 -8.727 -11.414 1 94 73 THR B C 1
ATOM 1085 O O . THR B 1 73 ? 0.99 -7.969 -10.852 1 94 73 THR B O 1
ATOM 1088 N N . ALA B 1 74 ? 0.04 -9.984 -11.227 1 89.25 74 ALA B N 1
ATOM 1089 C CA . ALA B 1 74 ? 1.089 -10.656 -10.461 1 89.25 74 ALA B CA 1
ATOM 1090 C C . ALA B 1 74 ? 1.573 -11.914 -11.172 1 89.25 74 ALA B C 1
ATOM 1092 O O . ALA B 1 74 ? 0.837 -12.508 -11.969 1 89.25 74 ALA B O 1
#

pLDDT: mean 81.8, std 23.63, range [36.47, 98.44]

Radius of gyration: 23.95 Å; Cα contacts (8 Å, |Δi|>4): 198; chains: 2; bounding box: 80×82×53 Å

InterPro domains:
  IPR018392 LysM domain [PF01476] (28-70)
  IPR018392 LysM domain [PS51782] (26-70)
  IPR018392 LysM domain [SM00257] (27-71)
  IPR018392 LysM domain [cd00118] (26-70)
  IPR036779 LysM domain superfamily [G3DSA:3.10.350.10] (23-71)
  IPR036779 LysM domain superfamily [SSF54106] (24-71)
  IPR052210 Secreted LysM effector LysM1-like [PTHR34997] (22-73)

Foldseek 3Di:
DPPPPPPPPPPPPPPPVVLVPKDADDKDFDAPPDFLVNVCVVLVHDSVQQCSNVDPDDRVDDDGGDIGGSDTGD/DPPPPPPPPPPPPPPPVVLVPKDADDKDFDAPPDFLVNVCVVLVHDSVQQCSNVDPDDRVDDDGGDIGGSDTGD

Solvent-accessible surface area (backbone atoms only — not comparable to full-atom values): 9056 Å² total; per-residue (Å²): 129,80,78,74,74,74,74,68,72,71,69,69,62,72,70,65,69,64,63,58,72,52,38,71,77,38,75,42,63,37,46,88,88,64,42,58,67,56,48,26,59,72,70,68,50,53,68,67,59,43,48,45,34,31,34,82,64,54,65,91,67,69,49,55,36,38,53,38,44,78,35,66,44,87,132,79,79,75,76,74,75,66,72,71,69,69,62,71,71,65,70,64,62,59,74,52,38,70,77,38,74,43,65,36,48,88,89,64,41,59,68,54,48,27,58,71,69,69,52,53,66,68,59,42,49,44,33,32,35,83,64,54,65,90,68,68,51,54,39,39,53,39,44,78,35,66,45,86

Organism: NCBI:txid586396

Sequence (148 aa):
MKPGKGLIPRRIAPAAAILGEASCDKVYGVEAGDTCSSVVEKFELNQDQFLGINPNMNCDSIFVGQWLCISGTAMKPGKGLIPRRIAPAAAILGEASCDKVYGVEAGDTCSSVVEKFELNQDQFLGINPNMNCDSIFVGQWLCISGTA